Protein AF-A0A4U9U7L1-F1 (afdb_monomer)

Radius of gyration: 15.71 Å; Cα contacts (8 Å, |Δi|>4): 110; chains: 1; bounding box: 37×31×42 Å

Mean predicted aligned error: 7.65 Å

pLDDT: mean 78.71, std 16.8, range [36.97, 94.62]

Secondary structure (DSSP, 8-state):
----HHHHHHHHHHHHHHHHHHHHHHHHHS---TTTTS-HHHHHHHHHHHHHHHHHHHHHHHHHSHHHHHHHGGGG--SS--TTGGG---TTHHHHHHHHHHHHHHHT--HHHHHHHHHHHHHHTTSS---

Sequence (131 aa):
MIFNLNSGHIMLWLFRGLEIFCYGYVASHYSLGLVDSWPVALVWLFALLAWDFGFYWLHRLHHRFRLLWAVHVVHHQGEHFNLSLGVRNSWYSSLTSIPFFMLLALAGVRFRCLSPFRSCITAFNCLTIMR

Organism: Serratia fonticola (NCBI:txid47917)

InterPro domains:
  IPR006694 Fatty acid hydroxylase [PF04116] (44-115)
  IPR051689 Sterol desaturase/TMEM195-like [PTHR21624] (14-107)

Structure (mmCIF, N/CA/C/O backbone):
data_AF-A0A4U9U7L1-F1
#
_entry.id   AF-A0A4U9U7L1-F1
#
loop_
_atom_site.group_PDB
_atom_site.id
_atom_site.type_symbol
_atom_site.label_atom_id
_atom_site.label_alt_id
_atom_site.label_comp_id
_atom_site.label_asym_id
_atom_site.label_entity_id
_atom_site.label_seq_id
_atom_site.pdbx_PDB_ins_code
_atom_site.Cartn_x
_atom_site.Cartn_y
_atom_site.Cartn_z
_atom_site.occupancy
_atom_site.B_iso_or_equiv
_atom_site.auth_seq_id
_atom_site.auth_comp_id
_atom_site.auth_asym_id
_atom_site.auth_atom_id
_atom_site.pdbx_PDB_model_num
ATOM 1 N N . MET A 1 1 ? 13.493 6.819 -22.252 1.00 36.97 1 MET A N 1
ATOM 2 C CA . MET A 1 1 ? 13.660 8.043 -21.440 1.00 36.97 1 MET A CA 1
ATOM 3 C C . MET A 1 1 ? 14.748 7.734 -20.420 1.00 36.97 1 MET A C 1
ATOM 5 O O . MET A 1 1 ? 14.536 6.849 -19.602 1.00 36.97 1 MET A O 1
ATOM 9 N N . ILE A 1 2 ? 15.947 8.308 -20.559 1.00 42.19 2 ILE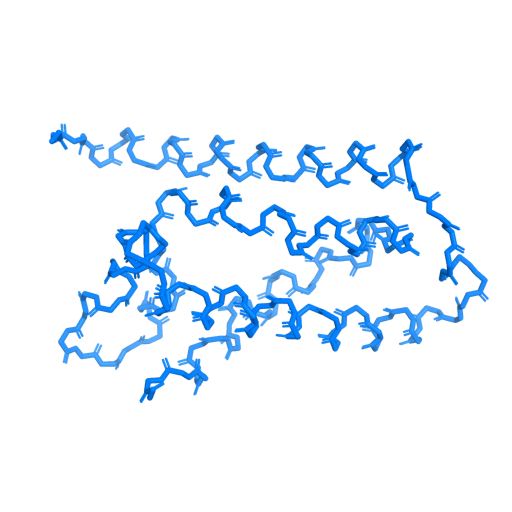 A N 1
ATOM 10 C CA . ILE A 1 2 ? 17.077 8.020 -19.658 1.00 42.19 2 ILE A CA 1
ATOM 11 C C . ILE A 1 2 ? 16.954 8.975 -18.472 1.00 42.19 2 ILE A C 1
ATOM 13 O O . ILE A 1 2 ? 17.253 10.158 -18.588 1.00 42.19 2 ILE A O 1
ATOM 17 N N . PHE A 1 3 ? 16.450 8.470 -17.351 1.00 51.19 3 PHE A N 1
ATOM 18 C CA . PHE A 1 3 ? 16.433 9.198 -16.088 1.00 51.19 3 PHE A CA 1
ATOM 19 C C . PHE A 1 3 ? 17.761 8.952 -15.360 1.00 51.19 3 PHE A C 1
ATOM 21 O O . PHE A 1 3 ? 18.187 7.809 -15.207 1.00 51.19 3 PHE A O 1
ATOM 28 N N . ASN A 1 4 ? 18.425 10.021 -14.916 1.00 58.94 4 ASN A N 1
ATO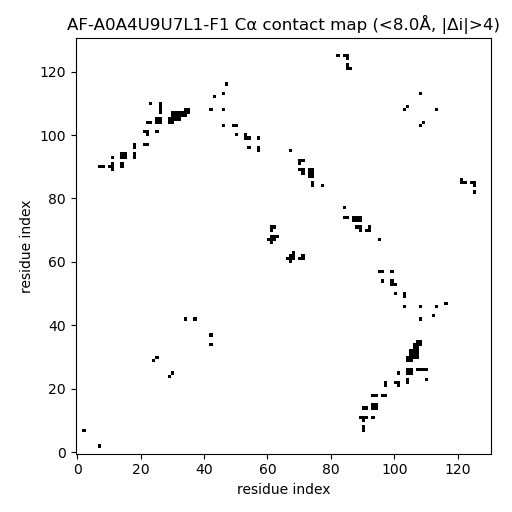M 29 C CA . ASN A 1 4 ? 19.605 9.950 -14.047 1.00 58.94 4 ASN A CA 1
ATOM 30 C C . ASN A 1 4 ? 19.234 9.224 -12.733 1.00 58.94 4 ASN A C 1
ATOM 32 O O . ASN A 1 4 ? 18.144 9.459 -12.204 1.00 58.94 4 ASN A O 1
ATOM 36 N N . LEU A 1 5 ? 20.129 8.393 -12.183 1.00 62.09 5 LEU A N 1
ATOM 37 C CA . LEU A 1 5 ? 19.996 7.734 -10.870 1.00 62.09 5 LEU A CA 1
ATOM 38 C C . LEU A 1 5 ? 19.405 8.659 -9.791 1.00 62.09 5 LEU A C 1
ATOM 40 O O . LEU A 1 5 ? 18.466 8.274 -9.096 1.00 62.09 5 LEU A O 1
ATOM 44 N N . ASN A 1 6 ? 19.868 9.910 -9.722 1.00 68.81 6 ASN A N 1
ATOM 45 C CA . ASN A 1 6 ? 19.375 10.891 -8.749 1.00 68.81 6 ASN A CA 1
ATOM 46 C C . ASN A 1 6 ? 17.893 11.244 -8.957 1.00 68.81 6 ASN A C 1
ATOM 48 O O . ASN A 1 6 ? 17.135 11.341 -7.994 1.00 68.81 6 ASN A O 1
ATOM 52 N N . SER A 1 7 ? 17.452 11.385 -10.210 1.00 71.38 7 SER A N 1
ATOM 53 C CA . SER A 1 7 ? 16.046 11.676 -10.528 1.00 71.38 7 SER A CA 1
ATOM 54 C C . SER A 1 7 ? 15.118 10.507 -10.193 1.00 71.38 7 SER A C 1
ATOM 56 O O . SER A 1 7 ? 13.995 10.721 -9.743 1.00 71.38 7 SER A O 1
ATOM 58 N N . GLY A 1 8 ? 15.613 9.275 -10.309 1.00 73.25 8 GLY A N 1
ATOM 59 C CA . GLY A 1 8 ? 14.866 8.075 -9.954 1.00 73.25 8 GLY A CA 1
ATOM 60 C C . GLY A 1 8 ? 14.531 7.964 -8.473 1.00 73.25 8 GLY A C 1
ATOM 61 O O . GLY A 1 8 ? 13.390 7.691 -8.100 1.00 73.25 8 GLY A O 1
ATOM 62 N N . HIS A 1 9 ? 15.514 8.243 -7.616 1.00 76.31 9 HIS A N 1
ATOM 63 C CA . HIS A 1 9 ? 15.307 8.256 -6.169 1.00 76.31 9 HIS A CA 1
ATOM 64 C C . HIS A 1 9 ? 14.303 9.330 -5.739 1.00 76.31 9 HIS A C 1
ATOM 66 O O . HIS A 1 9 ? 13.450 9.056 -4.895 1.00 76.31 9 HIS A O 1
ATOM 72 N N . ILE A 1 10 ? 14.352 10.519 -6.348 1.00 85.12 10 ILE A N 1
ATOM 73 C CA . ILE A 1 10 ? 13.387 11.594 -6.070 1.00 85.12 10 ILE A CA 1
ATOM 74 C C . ILE A 1 10 ? 11.966 11.144 -6.431 1.00 85.12 10 ILE A C 1
ATOM 76 O O . ILE A 1 10 ? 11.052 11.312 -5.626 1.00 85.12 10 ILE A O 1
ATOM 80 N N . MET A 1 11 ? 11.775 10.519 -7.598 1.00 85.19 11 MET A N 1
ATOM 81 C CA . MET A 1 11 ? 10.462 10.008 -8.010 1.00 85.19 11 MET A CA 1
ATOM 82 C C . MET A 1 11 ? 9.935 8.921 -7.068 1.00 85.19 11 MET A C 1
ATOM 84 O O . MET A 1 11 ? 8.752 8.922 -6.735 1.00 85.19 11 MET A O 1
ATOM 88 N N . LEU A 1 12 ? 10.802 8.026 -6.586 1.00 82.94 12 LEU A N 1
ATOM 89 C CA . LEU A 1 12 ? 10.420 6.982 -5.632 1.00 82.94 12 LEU A CA 1
ATOM 90 C C . LEU A 1 12 ? 9.869 7.594 -4.334 1.00 82.94 12 LEU A C 1
ATOM 92 O O . LEU A 1 12 ? 8.780 7.218 -3.893 1.00 82.94 12 LEU A O 1
ATOM 96 N N . TRP A 1 13 ? 10.580 8.564 -3.752 1.00 84.69 13 TRP A N 1
ATOM 97 C CA . TRP A 1 13 ? 10.125 9.261 -2.545 1.00 84.69 13 TRP A CA 1
ATOM 98 C C . TRP A 1 13 ? 8.864 10.086 -2.784 1.00 84.69 13 TRP A C 1
ATOM 100 O O . TRP A 1 13 ? 7.981 10.091 -1.928 1.00 84.69 13 TRP A O 1
ATOM 110 N N . LEU A 1 14 ? 8.735 10.717 -3.952 1.00 90.06 14 LEU A N 1
ATOM 111 C CA . LEU A 1 14 ? 7.546 11.477 -4.326 1.00 90.06 14 LEU A CA 1
ATOM 112 C C . LEU A 1 14 ? 6.308 10.577 -4.407 1.00 90.06 14 LEU A C 1
ATOM 114 O O . LEU A 1 14 ? 5.303 10.854 -3.754 1.00 90.06 14 LEU A O 1
ATOM 118 N N . PHE A 1 15 ? 6.378 9.465 -5.142 1.00 90.06 15 PHE A N 1
ATOM 119 C CA . PHE A 1 15 ? 5.249 8.540 -5.262 1.00 90.06 15 PHE A CA 1
ATOM 120 C C . PHE A 1 15 ? 4.948 7.811 -3.955 1.00 90.06 15 PHE A C 1
ATOM 122 O O . PHE A 1 15 ? 3.787 7.542 -3.655 1.00 90.06 15 PHE A O 1
ATOM 129 N N . ARG A 1 16 ? 5.967 7.531 -3.135 1.00 85.62 16 ARG A N 1
ATOM 130 C CA . ARG A 1 16 ? 5.760 7.001 -1.783 1.00 85.62 16 ARG A CA 1
ATOM 131 C C . ARG A 1 16 ? 5.074 8.021 -0.873 1.00 85.62 16 ARG A C 1
ATOM 133 O O . ARG A 1 16 ? 4.191 7.646 -0.107 1.00 85.62 16 ARG A O 1
ATOM 140 N N . GLY A 1 17 ? 5.460 9.291 -0.958 1.00 87.81 17 GLY A N 1
ATOM 141 C CA . GLY A 1 17 ? 4.806 10.383 -0.243 1.00 87.81 17 GLY A CA 1
ATOM 142 C C . GLY A 1 17 ? 3.341 10.518 -0.648 1.00 87.81 17 GLY A C 1
ATOM 143 O O . GLY A 1 17 ? 2.477 10.591 0.222 1.00 87.81 17 GLY A O 1
ATOM 144 N N . LEU A 1 18 ? 3.054 10.448 -1.951 1.00 92.50 18 LEU A N 1
ATOM 145 C CA . LEU A 1 18 ? 1.689 10.458 -2.475 1.00 92.50 18 LEU A CA 1
ATOM 146 C C . LEU A 1 18 ? 0.865 9.274 -1.955 1.00 92.50 18 LEU A C 1
ATOM 148 O O . LEU A 1 18 ? -0.247 9.470 -1.484 1.00 92.50 18 LEU A O 1
ATOM 152 N N . GLU A 1 19 ? 1.416 8.061 -1.985 1.00 89.62 19 GLU A N 1
ATOM 153 C CA . GLU A 1 19 ? 0.751 6.867 -1.456 1.00 89.62 19 GLU A CA 1
ATOM 154 C C . GLU A 1 19 ? 0.380 7.030 0.031 1.00 89.62 19 GLU A C 1
ATOM 156 O O . GLU A 1 19 ? -0.757 6.756 0.421 1.00 89.62 19 GLU A O 1
ATOM 161 N N . ILE A 1 20 ? 1.313 7.521 0.858 1.00 89.19 20 ILE A N 1
ATOM 162 C CA . ILE A 1 20 ? 1.077 7.776 2.289 1.00 89.19 20 ILE A CA 1
ATOM 163 C C . ILE A 1 20 ? 0.027 8.875 2.481 1.00 89.19 20 ILE A C 1
ATOM 165 O O . ILE A 1 20 ? -0.857 8.731 3.325 1.00 89.19 20 ILE A O 1
ATOM 169 N N . PHE A 1 21 ? 0.104 9.951 1.697 1.00 91.44 21 PHE A N 1
ATOM 170 C CA . PHE A 1 21 ? -0.863 11.042 1.741 1.00 91.44 21 PHE A CA 1
ATOM 171 C C . PHE A 1 21 ? -2.273 10.555 1.389 1.00 91.44 21 PHE A C 1
ATOM 173 O O . PHE A 1 21 ? -3.202 10.790 2.156 1.00 91.44 21 PHE A O 1
ATOM 180 N N . CYS A 1 22 ? -2.432 9.816 0.287 1.00 92.94 22 CYS A N 1
ATOM 181 C CA . CYS A 1 22 ? -3.709 9.230 -0.117 1.00 92.94 22 CYS A CA 1
ATOM 182 C C . CYS A 1 22 ? -4.266 8.292 0.959 1.00 92.94 22 CYS A C 1
ATOM 184 O O . CYS A 1 22 ? -5.450 8.375 1.282 1.00 92.94 22 CYS A O 1
ATOM 186 N N . TYR A 1 23 ? -3.421 7.439 1.549 1.00 91.44 23 TYR A N 1
ATOM 187 C CA . TYR A 1 23 ? -3.832 6.569 2.650 1.00 91.44 23 TYR A CA 1
ATOM 188 C C . TYR A 1 23 ? -4.331 7.384 3.849 1.00 91.44 23 TYR A C 1
ATOM 190 O O . TYR A 1 23 ? -5.415 7.122 4.365 1.00 91.44 23 TYR A O 1
ATOM 198 N N . GLY A 1 24 ? -3.555 8.381 4.286 1.00 90.25 24 GLY A N 1
ATOM 199 C CA . GLY A 1 24 ? -3.900 9.236 5.421 1.00 90.25 24 GLY A CA 1
ATOM 200 C C . GLY A 1 24 ? -5.197 10.009 5.195 1.00 90.25 24 GLY A C 1
ATOM 201 O O . GLY A 1 24 ? -6.054 10.017 6.072 1.00 90.25 24 GLY A O 1
ATOM 202 N N . TYR A 1 25 ? -5.365 10.579 4.000 1.00 93.38 25 TYR A N 1
ATOM 203 C CA . TYR A 1 25 ? -6.561 11.317 3.601 1.00 93.38 25 TYR A CA 1
ATOM 204 C C . TYR A 1 25 ? -7.817 10.434 3.603 1.00 93.38 25 TYR A C 1
ATOM 206 O O . TYR A 1 25 ? -8.863 10.825 4.119 1.00 93.38 25 TYR A O 1
ATOM 214 N N . VAL A 1 26 ? -7.721 9.209 3.079 1.00 93.69 26 VAL A N 1
ATOM 215 C CA . VAL A 1 26 ? -8.842 8.260 3.125 1.00 93.69 26 VAL A CA 1
ATOM 216 C C . VAL A 1 26 ? -9.146 7.813 4.545 1.00 93.69 26 VAL A C 1
ATOM 218 O O . VAL A 1 26 ? -10.308 7.808 4.938 1.00 93.69 26 VAL A O 1
ATOM 221 N N . ALA A 1 27 ? -8.121 7.499 5.334 1.00 90.94 27 ALA A N 1
ATOM 222 C CA . ALA A 1 27 ? -8.305 7.092 6.720 1.00 90.94 27 ALA A CA 1
ATOM 223 C C . ALA A 1 27 ? -8.932 8.207 7.582 1.00 90.94 27 ALA A C 1
ATOM 225 O O . ALA A 1 27 ? -9.647 7.900 8.531 1.00 90.94 27 ALA A O 1
ATOM 226 N N . SER A 1 28 ? -8.683 9.487 7.275 1.00 90.62 28 SER A N 1
ATOM 227 C CA . SER A 1 28 ? -9.237 10.613 8.037 1.00 90.62 28 SER A CA 1
ATOM 228 C C . SER A 1 28 ? -10.642 11.031 7.604 1.00 90.62 28 SER A C 1
ATOM 230 O O . SER A 1 28 ? -11.412 11.471 8.453 1.00 90.62 28 SER A O 1
ATOM 232 N N . HIS A 1 29 ? -10.980 10.921 6.315 1.00 93.25 29 HIS A N 1
ATOM 233 C CA . HIS A 1 29 ? -12.246 11.443 5.775 1.00 93.25 29 HIS A CA 1
ATOM 234 C C . HIS A 1 29 ? -13.266 10.373 5.378 1.00 93.25 29 HIS A C 1
ATOM 236 O O . HIS A 1 29 ? -14.460 10.657 5.377 1.00 93.25 29 HIS A O 1
ATOM 242 N N . TYR A 1 30 ? -12.817 9.164 5.039 1.00 94.19 30 TYR A N 1
ATOM 243 C CA . TYR A 1 30 ? -13.656 8.110 4.455 1.00 94.19 30 TYR A CA 1
ATOM 244 C C . TYR A 1 30 ? -13.557 6.775 5.207 1.00 94.19 30 TYR A C 1
ATOM 246 O O . TYR A 1 30 ? -13.987 5.744 4.692 1.00 94.19 30 TYR A O 1
ATOM 254 N N . SER A 1 31 ? -12.987 6.770 6.414 1.00 92.44 31 SER A N 1
ATOM 255 C CA . SER A 1 31 ? -12.981 5.579 7.264 1.00 92.44 31 SER A CA 1
ATOM 256 C C . SER A 1 31 ? -14.411 5.169 7.617 1.00 92.44 31 SER A C 1
ATOM 258 O O . SER A 1 31 ? -15.195 5.970 8.124 1.00 92.44 31 SER A O 1
ATOM 260 N N . LEU A 1 32 ? -14.725 3.897 7.388 1.00 93.12 32 LEU A N 1
ATOM 261 C CA . LEU A 1 32 ? -15.993 3.269 7.755 1.00 93.12 32 LEU A CA 1
ATOM 262 C C . LEU A 1 32 ? -16.017 2.810 9.223 1.00 93.12 32 LEU A C 1
ATOM 264 O O . LEU A 1 32 ? -17.056 2.366 9.701 1.00 93.12 32 LEU A O 1
ATOM 268 N N . GLY A 1 33 ? -14.878 2.868 9.924 1.00 92.00 33 GLY A N 1
ATOM 269 C CA . GLY A 1 33 ? -14.774 2.516 11.344 1.00 92.00 33 GLY A CA 1
ATOM 270 C C . GLY A 1 33 ? -15.075 1.049 11.674 1.00 92.00 33 GLY A C 1
ATOM 271 O O . GLY A 1 33 ? -15.412 0.732 12.812 1.00 92.00 33 GLY A O 1
ATOM 272 N N . LEU A 1 34 ? -14.945 0.133 10.704 1.00 93.06 34 LEU A N 1
ATOM 273 C CA . LEU A 1 34 ? -15.326 -1.283 10.858 1.00 93.06 34 LEU A CA 1
ATOM 274 C C . LEU A 1 34 ? -14.559 -1.994 11.981 1.00 93.06 34 LEU A C 1
ATOM 276 O O . LEU A 1 34 ? -15.071 -2.935 12.584 1.00 93.06 34 LEU A O 1
ATOM 280 N N . VAL A 1 35 ? -13.330 -1.546 12.240 1.00 92.44 35 VAL A N 1
ATOM 281 C CA . VAL A 1 35 ? -12.411 -2.149 13.215 1.00 92.44 35 VAL A CA 1
ATOM 282 C C . VAL A 1 35 ? -12.155 -1.263 14.440 1.00 92.44 35 VAL A C 1
ATOM 284 O O . VAL A 1 35 ? -11.306 -1.600 15.259 1.00 92.44 35 VAL A O 1
ATOM 287 N N . ASP A 1 36 ? -12.863 -0.137 14.597 1.00 90.00 36 ASP A N 1
ATOM 288 C CA . ASP A 1 36 ? -12.593 0.824 15.683 1.00 90.00 36 ASP A CA 1
ATOM 289 C C . ASP A 1 36 ? -12.886 0.252 17.082 1.00 90.00 36 ASP A C 1
ATOM 291 O O . ASP A 1 36 ? -12.233 0.628 18.054 1.00 90.00 36 ASP A O 1
ATOM 295 N N . SER A 1 37 ? -13.846 -0.671 17.194 1.00 92.88 37 SER A N 1
ATOM 296 C CA . SER A 1 37 ? -14.214 -1.332 18.454 1.00 92.88 37 SER A CA 1
ATOM 297 C C . SER A 1 37 ? -13.414 -2.606 18.737 1.00 92.88 37 SER A C 1
ATOM 299 O O . SER A 1 37 ? -13.606 -3.240 19.777 1.00 92.88 37 SER A O 1
ATOM 301 N N . TRP A 1 38 ? -12.542 -3.023 17.816 1.00 92.88 38 TRP A N 1
ATOM 302 C CA . TRP A 1 38 ? -11.838 -4.292 17.938 1.00 92.88 38 TRP A CA 1
ATOM 303 C C . TRP A 1 38 ? -10.651 -4.184 18.903 1.00 92.88 38 TRP A C 1
ATOM 305 O O . TRP A 1 38 ? -9.967 -3.158 18.953 1.00 92.88 38 TRP A O 1
ATOM 315 N N . PRO A 1 39 ? -10.327 -5.269 19.630 1.00 92.19 39 PRO A N 1
ATOM 316 C CA . PRO A 1 39 ? -9.057 -5.388 20.328 1.00 92.19 39 PRO A CA 1
ATOM 317 C C . PRO A 1 39 ? -7.886 -5.149 19.376 1.00 92.19 39 PRO A C 1
ATOM 319 O O . PRO A 1 39 ? -7.866 -5.680 18.264 1.00 92.19 39 PRO A O 1
ATOM 322 N N . VAL A 1 40 ? -6.864 -4.429 19.845 1.00 86.62 40 VAL A N 1
ATOM 323 C CA . VAL A 1 40 ? -5.671 -4.102 19.048 1.00 86.62 40 VAL A CA 1
ATOM 324 C C . VAL A 1 40 ? -5.087 -5.358 18.393 1.00 86.62 40 VAL A C 1
ATOM 326 O O . VAL A 1 40 ? -4.881 -5.367 17.188 1.00 86.62 40 VAL A O 1
ATOM 329 N N . ALA A 1 41 ? -4.921 -6.460 19.130 1.00 87.88 41 ALA A N 1
ATOM 330 C CA . ALA A 1 41 ? -4.389 -7.709 18.575 1.00 87.88 41 ALA A CA 1
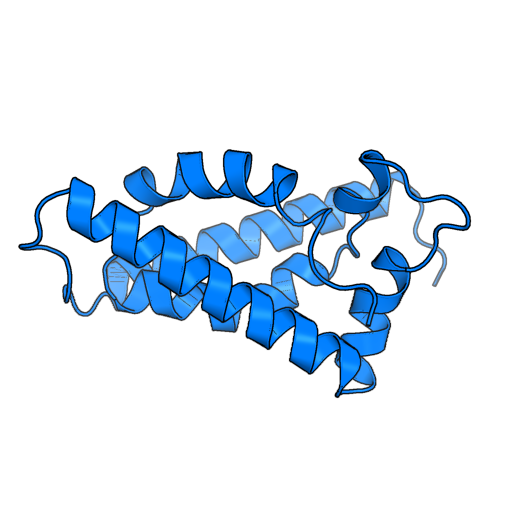ATOM 331 C C . ALA A 1 41 ? -5.182 -8.242 17.360 1.00 87.88 41 ALA A C 1
ATOM 333 O O . ALA A 1 41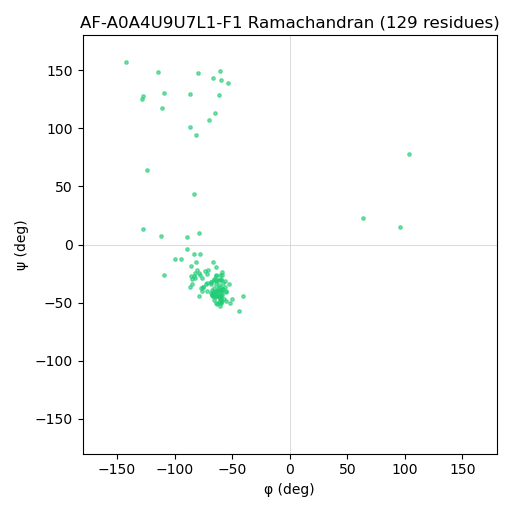 ? -4.583 -8.747 16.412 1.00 87.88 41 ALA A O 1
ATOM 334 N N . LEU A 1 42 ? -6.511 -8.090 17.350 1.00 90.06 42 LEU A N 1
ATOM 335 C CA . LEU A 1 42 ? -7.352 -8.513 16.226 1.00 90.06 42 LEU A CA 1
ATOM 336 C C . LEU A 1 42 ? -7.252 -7.554 15.039 1.00 90.06 42 LEU A C 1
ATOM 338 O O . LEU A 1 42 ? -7.205 -8.015 13.902 1.00 90.06 42 LEU A O 1
ATOM 342 N N . VAL A 1 43 ? -7.139 -6.244 15.285 1.00 90.25 43 VAL A N 1
ATOM 343 C CA . VAL A 1 43 ? -6.842 -5.261 14.226 1.00 90.25 43 VAL A CA 1
ATOM 344 C C . VAL A 1 43 ? -5.508 -5.587 13.557 1.00 90.25 43 VAL A C 1
ATOM 346 O O . VAL A 1 43 ? -5.393 -5.514 12.337 1.00 90.25 43 VAL A O 1
ATOM 349 N N . TRP A 1 44 ? -4.511 -5.993 14.345 1.00 85.75 44 TRP A N 1
ATOM 350 C CA . TRP A 1 44 ? -3.205 -6.406 13.844 1.00 85.75 44 TRP A CA 1
ATOM 351 C C . TRP A 1 44 ? -3.279 -7.679 13.000 1.00 85.75 44 TRP A C 1
ATOM 353 O O . TRP A 1 44 ? -2.751 -7.706 11.890 1.00 85.75 44 TRP A O 1
ATOM 363 N N . LEU A 1 45 ? -3.964 -8.715 13.485 1.00 87.62 45 LEU A N 1
ATOM 364 C CA . LEU A 1 45 ? -4.148 -9.951 12.726 1.00 87.62 45 LEU A CA 1
ATOM 365 C C . LEU A 1 45 ? -4.894 -9.697 11.408 1.00 87.62 45 LEU A C 1
ATOM 367 O O . LEU A 1 45 ? -4.470 -10.168 10.354 1.00 87.62 45 LEU A O 1
ATOM 371 N N . PHE A 1 46 ? -5.966 -8.905 11.453 1.00 90.62 46 PHE A N 1
ATOM 372 C CA . PHE A 1 46 ? -6.707 -8.500 10.264 1.00 90.62 46 PHE A CA 1
ATOM 373 C C . PHE A 1 46 ? -5.828 -7.728 9.280 1.00 90.62 46 PHE A C 1
ATOM 375 O O . PHE A 1 46 ? -5.797 -8.069 8.101 1.00 90.62 46 PHE A O 1
ATOM 382 N N . ALA A 1 47 ? -5.085 -6.725 9.757 1.00 88.06 47 ALA A N 1
ATOM 383 C CA . ALA A 1 47 ? -4.197 -5.932 8.918 1.00 88.06 47 ALA A CA 1
ATOM 384 C C . ALA A 1 47 ? -3.127 -6.800 8.243 1.00 88.06 47 ALA A C 1
ATOM 386 O O . ALA A 1 47 ? -2.852 -6.590 7.067 1.00 88.06 47 ALA A O 1
ATOM 387 N N . LEU A 1 48 ? -2.578 -7.801 8.943 1.00 84.50 48 LEU A N 1
ATOM 388 C CA . LEU A 1 48 ? -1.617 -8.751 8.378 1.00 84.50 48 LEU A CA 1
ATOM 389 C C . LEU A 1 48 ? -2.222 -9.534 7.208 1.00 84.50 48 LEU A C 1
ATOM 391 O O . LEU A 1 48 ? -1.658 -9.550 6.117 1.00 84.50 48 LEU A O 1
ATOM 395 N N . LEU A 1 49 ? -3.385 -10.152 7.428 1.00 88.56 49 LEU A N 1
ATOM 396 C CA . LEU A 1 49 ? -4.052 -10.988 6.428 1.00 88.56 49 LEU A CA 1
ATOM 397 C C . LEU A 1 49 ? -4.542 -10.169 5.230 1.00 88.56 49 LEU A C 1
ATOM 399 O O . LEU A 1 49 ? -4.355 -10.564 4.082 1.00 88.56 49 LEU A O 1
ATOM 403 N N . ALA A 1 50 ? -5.148 -9.010 5.485 1.00 90.25 50 ALA A N 1
ATOM 404 C CA . ALA A 1 50 ? -5.635 -8.124 4.436 1.00 90.25 50 ALA A CA 1
ATOM 405 C C . ALA A 1 50 ? -4.482 -7.501 3.634 1.00 90.25 50 ALA A C 1
ATOM 407 O O . ALA A 1 50 ? -4.610 -7.323 2.421 1.00 90.25 50 ALA A O 1
ATOM 408 N N . TRP A 1 51 ? -3.344 -7.213 4.275 1.00 87.81 51 TRP A N 1
ATOM 409 C CA . TRP A 1 51 ? -2.141 -6.769 3.577 1.00 87.81 51 TRP A CA 1
ATOM 410 C C . TRP A 1 51 ? -1.595 -7.854 2.650 1.00 87.81 51 TRP A C 1
ATOM 412 O O . TRP A 1 51 ? -1.347 -7.572 1.479 1.00 87.81 51 TRP A O 1
ATOM 422 N N . ASP A 1 52 ? -1.428 -9.080 3.154 1.00 85.38 52 ASP A N 1
ATOM 423 C CA . ASP A 1 52 ? -0.939 -10.213 2.361 1.00 85.38 52 ASP A CA 1
ATOM 424 C C . ASP A 1 52 ? -1.864 -10.497 1.170 1.00 85.38 52 ASP A C 1
ATOM 426 O O . ASP A 1 52 ? -1.421 -10.572 0.025 1.00 85.38 52 ASP A O 1
ATOM 430 N N . PHE A 1 53 ? -3.177 -10.507 1.409 1.00 88.00 53 PHE A N 1
ATOM 431 C CA . PHE A 1 53 ? -4.183 -10.652 0.362 1.00 88.00 53 PHE A CA 1
ATOM 432 C C . PHE A 1 53 ? -4.105 -9.537 -0.693 1.00 88.00 53 PHE A C 1
ATOM 434 O O . PHE A 1 53 ? -4.111 -9.811 -1.896 1.00 88.00 53 PHE A O 1
ATOM 441 N N . GLY A 1 54 ? -4.018 -8.274 -0.264 1.00 89.94 54 GLY A N 1
ATOM 442 C CA . GLY A 1 54 ? -3.891 -7.130 -1.166 1.00 89.94 54 GLY A CA 1
ATOM 443 C C . GLY A 1 54 ? -2.616 -7.201 -2.006 1.00 89.94 54 GLY A C 1
ATOM 444 O O . GLY A 1 54 ? -2.659 -6.983 -3.218 1.00 89.94 54 GLY A O 1
ATOM 445 N N . PHE A 1 55 ? -1.496 -7.577 -1.386 1.00 86.81 55 PHE A N 1
ATOM 446 C CA . PHE A 1 55 ? -0.219 -7.765 -2.066 1.00 86.81 55 PHE A CA 1
ATOM 447 C C . PHE A 1 55 ? -0.263 -8.926 -3.068 1.00 86.81 55 PHE A C 1
ATOM 449 O O . PHE A 1 55 ? 0.194 -8.770 -4.200 1.00 86.81 55 PHE A O 1
ATOM 456 N N . TYR A 1 56 ? -0.863 -10.059 -2.696 1.00 88.06 56 TYR A N 1
ATOM 457 C CA . TYR A 1 56 ? -1.057 -11.204 -3.585 1.00 88.06 56 TYR A CA 1
ATOM 458 C C . TYR A 1 56 ? -1.809 -10.807 -4.860 1.00 88.06 56 TYR A C 1
ATOM 460 O O . TYR A 1 56 ? -1.363 -11.114 -5.969 1.00 88.06 56 TYR A O 1
ATOM 468 N N . TRP A 1 57 ? -2.930 -10.091 -4.727 1.00 90.94 57 TRP A N 1
ATOM 469 C CA . TRP A 1 57 ? -3.702 -9.649 -5.888 1.00 90.94 57 TRP A CA 1
ATOM 470 C C . TRP A 1 57 ? -2.960 -8.613 -6.715 1.00 90.94 57 TRP A C 1
ATOM 472 O O . TRP A 1 57 ? -2.926 -8.750 -7.937 1.00 90.94 57 TRP A O 1
ATOM 482 N N . LEU A 1 58 ? -2.327 -7.624 -6.079 1.00 90.69 58 LEU A N 1
ATOM 483 C CA . LEU A 1 58 ? -1.474 -6.656 -6.767 1.00 90.69 58 LEU A CA 1
ATOM 484 C C . LEU A 1 58 ? -0.433 -7.377 -7.629 1.00 90.69 58 LEU A C 1
ATOM 486 O O . LEU A 1 58 ? -0.322 -7.109 -8.826 1.00 90.69 58 LEU A O 1
ATOM 490 N N . HIS A 1 59 ? 0.271 -8.342 -7.040 1.00 88.88 59 HIS A N 1
ATOM 491 C CA . HIS A 1 59 ? 1.305 -9.084 -7.738 1.00 88.88 59 HIS A CA 1
ATOM 492 C C . HIS A 1 59 ? 0.739 -9.956 -8.867 1.00 88.88 59 HIS A C 1
ATOM 494 O O . HIS A 1 59 ? 1.238 -9.945 -9.991 1.00 88.88 59 HIS A O 1
ATOM 500 N N . ARG A 1 60 ? -0.366 -10.664 -8.624 1.00 89.69 60 ARG A N 1
ATOM 501 C CA . ARG A 1 60 ? -1.040 -11.452 -9.662 1.00 89.69 60 ARG A CA 1
ATOM 502 C C . ARG A 1 60 ? -1.484 -10.586 -10.843 1.00 89.69 60 ARG A C 1
ATOM 504 O O . ARG 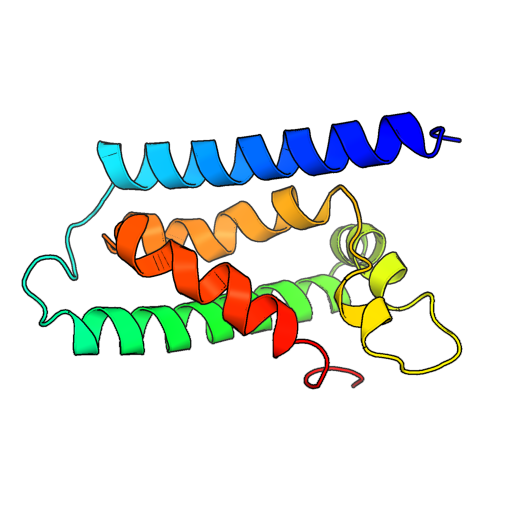A 1 60 ? -1.403 -11.013 -11.994 1.00 89.69 60 ARG A O 1
ATOM 511 N N . LEU A 1 61 ? -1.962 -9.373 -10.578 1.00 92.94 61 LEU A N 1
ATOM 512 C CA . LEU A 1 61 ? -2.380 -8.426 -11.611 1.00 92.94 61 LEU A CA 1
ATOM 513 C C . LEU A 1 61 ? -1.177 -7.844 -12.363 1.00 92.94 61 LEU A C 1
ATOM 515 O O . LEU A 1 61 ? -1.270 -7.648 -13.576 1.00 92.94 61 LEU A O 1
ATOM 519 N 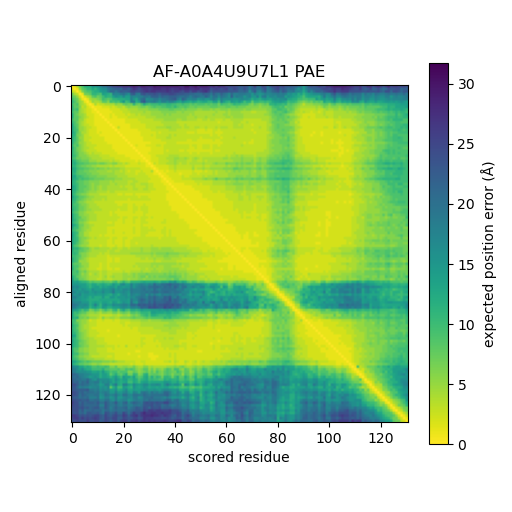N . HIS A 1 62 ? -0.040 -7.655 -11.686 1.00 91.75 62 HIS A N 1
ATOM 520 C CA . HIS A 1 62 ? 1.245 -7.324 -12.309 1.00 91.75 62 HIS A CA 1
ATOM 521 C C . HIS A 1 62 ? 1.697 -8.367 -13.338 1.00 91.75 62 HIS A C 1
ATOM 523 O O . HIS A 1 62 ? 2.166 -7.981 -14.404 1.00 91.75 62 HIS A O 1
ATOM 529 N N . HIS A 1 63 ? 1.471 -9.659 -13.092 1.00 91.50 63 HIS A N 1
ATOM 530 C CA . HIS A 1 63 ? 1.749 -10.720 -14.078 1.00 91.50 63 HIS A CA 1
ATOM 531 C C . HIS A 1 63 ? 0.685 -10.854 -15.172 1.00 91.50 63 HIS A C 1
ATOM 533 O O . HIS A 1 63 ? 0.969 -11.334 -16.266 1.00 91.50 63 HIS A O 1
ATOM 539 N N . ARG A 1 64 ? -0.556 -10.432 -14.906 1.00 94.19 64 ARG A N 1
ATOM 540 C CA . ARG A 1 64 ? -1.678 -10.614 -15.841 1.00 94.19 64 ARG A CA 1
ATOM 541 C C . ARG A 1 64 ? -1.816 -9.495 -16.874 1.00 94.19 64 ARG A C 1
ATOM 543 O O . ARG A 1 64 ? -2.230 -9.758 -18.002 1.00 94.19 64 ARG A O 1
ATOM 550 N N . PHE A 1 65 ? -1.542 -8.246 -16.502 1.00 94.62 65 PHE A N 1
ATOM 551 C CA . PHE A 1 65 ? -1.807 -7.080 -17.351 1.00 94.62 65 PHE A CA 1
ATOM 552 C C . PHE A 1 65 ? -0.518 -6.464 -17.888 1.00 94.62 65 PHE A C 1
ATOM 554 O O . PHE A 1 65 ? 0.367 -6.112 -17.121 1.00 94.62 65 PHE A O 1
ATOM 561 N N . ARG A 1 66 ? -0.448 -6.224 -19.206 1.00 92.25 66 ARG A N 1
ATOM 562 C CA . ARG A 1 66 ? 0.761 -5.716 -19.893 1.00 92.25 66 ARG A CA 1
ATOM 563 C C . ARG A 1 66 ? 1.309 -4.406 -19.312 1.00 92.25 66 ARG A C 1
ATOM 565 O O . ARG A 1 66 ? 2.520 -4.248 -19.210 1.00 92.25 66 ARG A O 1
ATOM 572 N N . LEU A 1 67 ? 0.428 -3.475 -18.933 1.00 91.06 67 LEU A N 1
ATOM 573 C CA . LEU A 1 67 ? 0.831 -2.200 -18.323 1.00 91.06 67 LEU A CA 1
ATOM 574 C C . LEU A 1 67 ? 1.425 -2.397 -16.926 1.00 91.06 67 LEU A C 1
ATOM 576 O O . LEU A 1 67 ? 2.434 -1.787 -16.589 1.00 91.06 67 LEU A O 1
ATOM 580 N N . LEU A 1 68 ? 0.816 -3.271 -16.127 1.00 89.50 68 LEU A N 1
ATOM 581 C CA . LEU A 1 68 ? 1.292 -3.564 -14.781 1.00 89.50 68 LEU A CA 1
ATOM 582 C C . LEU A 1 68 ? 2.576 -4.406 -14.812 1.00 89.50 68 LEU A C 1
ATOM 584 O O . LEU A 1 68 ? 3.480 -4.166 -14.018 1.00 89.50 68 LEU A O 1
ATOM 588 N N . TRP A 1 69 ? 2.713 -5.293 -15.799 1.00 91.25 69 TRP A N 1
ATOM 589 C CA . TRP A 1 69 ? 3.951 -6.016 -16.072 1.00 91.25 69 TRP A CA 1
ATOM 590 C C . TRP A 1 69 ? 5.112 -5.064 -16.358 1.00 91.25 69 TRP A C 1
ATOM 592 O O . TRP A 1 69 ? 6.198 -5.254 -15.828 1.00 91.25 69 TRP A O 1
ATOM 602 N N . ALA A 1 70 ? 4.896 -3.994 -17.130 1.00 90.19 70 ALA A N 1
ATOM 603 C CA . ALA A 1 70 ? 5.946 -3.010 -17.406 1.00 90.19 70 ALA A CA 1
ATOM 604 C C . ALA A 1 70 ? 6.462 -2.307 -16.134 1.00 90.19 70 ALA A C 1
ATOM 606 O O . ALA A 1 70 ? 7.636 -1.950 -16.060 1.00 90.19 70 ALA A O 1
ATOM 607 N N . VAL A 1 71 ? 5.607 -2.131 -15.120 1.00 88.38 71 VAL A N 1
ATOM 608 C CA . VAL A 1 71 ? 6.011 -1.623 -13.797 1.00 88.38 71 VAL A CA 1
ATOM 609 C C . VAL A 1 71 ? 6.742 -2.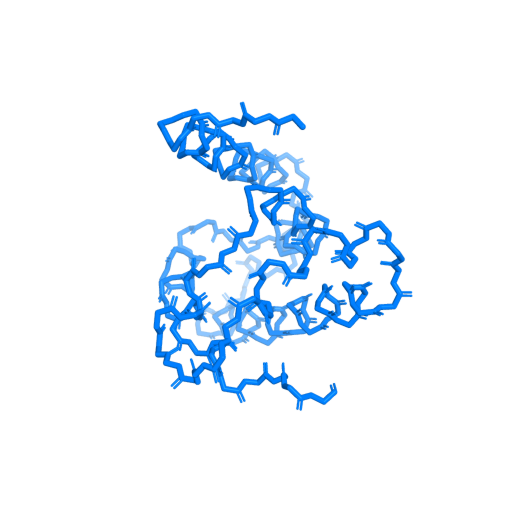703 -12.997 1.00 88.38 71 VAL A C 1
ATOM 611 O O . VAL A 1 71 ? 7.701 -2.409 -12.288 1.00 88.38 71 VAL A O 1
ATOM 614 N N . HIS A 1 72 ? 6.308 -3.951 -13.127 1.00 89.06 72 HIS A N 1
ATOM 615 C CA . HIS A 1 72 ? 6.764 -5.069 -12.316 1.00 89.06 72 HIS A CA 1
ATOM 616 C C . HIS A 1 72 ? 8.049 -5.742 -12.813 1.00 89.06 72 HIS A C 1
ATOM 618 O O . HIS A 1 72 ? 8.830 -6.229 -12.006 1.00 89.06 72 HIS A O 1
ATOM 624 N N . VAL A 1 73 ? 8.316 -5.738 -14.120 1.00 86.75 73 VAL A N 1
ATOM 625 C CA . VAL A 1 73 ? 9.422 -6.485 -14.745 1.00 86.75 73 VAL A CA 1
ATOM 626 C C . VAL A 1 73 ? 10.787 -6.144 -14.148 1.00 86.75 73 VAL A C 1
ATOM 628 O O . VAL A 1 73 ? 11.634 -7.022 -14.054 1.00 86.75 73 VAL A O 1
ATOM 631 N N . VAL A 1 74 ? 10.983 -4.906 -13.675 1.00 83.38 74 VAL A N 1
ATOM 632 C CA . VAL A 1 74 ? 12.214 -4.455 -12.996 1.00 83.38 74 VAL A CA 1
ATOM 633 C C . VAL A 1 74 ? 12.529 -5.303 -11.761 1.00 83.38 74 VAL A C 1
ATOM 635 O O . VAL A 1 74 ? 13.694 -5.558 -11.468 1.00 83.38 74 VAL A O 1
ATOM 638 N N . HIS A 1 75 ? 11.499 -5.783 -11.064 1.00 78.38 75 HIS A N 1
ATOM 639 C CA . HIS A 1 75 ? 11.648 -6.687 -9.929 1.00 78.38 75 HIS A CA 1
ATOM 640 C C . HIS A 1 75 ? 12.254 -8.041 -10.338 1.00 78.38 75 HIS A C 1
ATOM 642 O O . HIS A 1 75 ? 13.032 -8.622 -9.589 1.00 78.38 75 HIS A O 1
ATOM 648 N N . HIS A 1 76 ? 11.980 -8.497 -11.564 1.00 77.81 76 HIS A N 1
ATOM 649 C CA . HIS A 1 76 ? 12.516 -9.735 -12.144 1.00 77.81 76 HIS A CA 1
ATOM 650 C C . HIS A 1 76 ? 13.852 -9.544 -12.885 1.00 77.81 76 HIS A C 1
ATOM 652 O O . HIS A 1 76 ? 14.355 -10.484 -13.493 1.00 77.81 76 HIS A O 1
ATOM 658 N N . GLN A 1 77 ? 14.471 -8.356 -12.845 1.00 73.00 77 GLN A N 1
ATOM 659 C CA . GLN A 1 77 ? 15.738 -8.069 -13.547 1.00 73.00 77 GLN A CA 1
ATOM 660 C C . GLN A 1 77 ? 16.998 -8.523 -12.776 1.00 73.00 77 GLN A C 1
ATOM 662 O O . GLN A 1 77 ? 17.992 -7.799 -12.708 1.00 73.00 77 GLN A O 1
ATOM 667 N N . GLY A 1 78 ? 16.985 -9.719 -12.183 1.00 66.12 78 GLY A N 1
ATOM 668 C CA . GLY A 1 78 ? 18.124 -10.281 -11.449 1.00 66.12 78 GLY A CA 1
ATOM 669 C C . GLY A 1 78 ? 18.484 -11.692 -11.906 1.00 66.12 78 GLY A C 1
ATOM 670 O O . GLY A 1 78 ? 17.644 -12.580 -11.853 1.00 66.12 78 GLY A O 1
ATOM 671 N N . GLU A 1 79 ? 19.742 -11.917 -12.297 1.00 63.66 79 GLU A N 1
ATOM 672 C CA . GLU A 1 79 ? 20.246 -13.258 -12.655 1.00 63.66 79 GLU A CA 1
ATOM 673 C C . GLU A 1 79 ? 20.447 -14.171 -11.432 1.00 63.66 79 GLU A C 1
ATOM 675 O O . GLU A 1 79 ? 20.448 -15.396 -11.550 1.00 63.66 79 GLU A O 1
ATOM 680 N N . HIS A 1 80 ? 20.613 -13.586 -10.242 1.00 68.50 80 HIS A N 1
ATOM 681 C CA . HIS A 1 80 ? 20.881 -14.314 -9.003 1.00 68.50 80 HIS A CA 1
ATOM 682 C C . HIS A 1 80 ? 19.908 -13.918 -7.908 1.00 68.50 80 HIS A C 1
ATOM 684 O O . HIS A 1 80 ? 19.796 -12.740 -7.569 1.00 68.50 80 HIS A O 1
ATOM 690 N N . PHE A 1 81 ? 19.273 -14.917 -7.301 1.00 61.94 81 PHE A N 1
ATOM 691 C CA . PHE A 1 81 ? 18.403 -14.718 -6.155 1.00 61.94 81 PHE A CA 1
ATOM 692 C C . PHE A 1 81 ? 19.219 -14.204 -4.963 1.00 61.94 81 PHE A C 1
ATOM 694 O O . PHE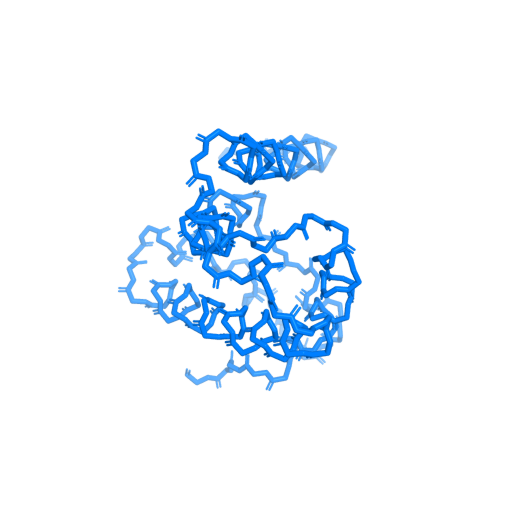 A 1 81 ? 20.085 -14.898 -4.434 1.00 61.94 81 PHE A O 1
ATOM 701 N N . ASN A 1 82 ? 18.968 -12.968 -4.548 1.00 66.31 82 ASN A N 1
ATOM 702 C CA . ASN A 1 82 ? 19.572 -12.377 -3.364 1.00 66.31 82 ASN A CA 1
ATOM 703 C C . ASN A 1 82 ? 18.535 -11.509 -2.639 1.00 66.31 82 ASN A C 1
ATOM 705 O O . ASN A 1 82 ? 17.565 -11.043 -3.235 1.00 66.31 82 ASN A O 1
ATOM 709 N N . LEU A 1 83 ? 18.743 -11.276 -1.342 1.00 57.47 83 LEU A N 1
ATOM 710 C CA . LEU A 1 83 ? 17.806 -10.512 -0.509 1.00 57.47 83 LEU A CA 1
ATOM 711 C C . LEU A 1 83 ? 17.661 -9.043 -0.948 1.00 57.47 83 LEU A C 1
ATOM 713 O O . LEU A 1 83 ? 16.666 -8.405 -0.610 1.00 57.47 83 LEU A O 1
ATOM 717 N N . SER A 1 84 ? 18.614 -8.498 -1.713 1.00 55.88 84 SER A N 1
ATOM 718 C CA . SER A 1 84 ? 18.537 -7.125 -2.221 1.00 55.88 84 SER A CA 1
ATOM 719 C C . SER A 1 84 ? 17.667 -6.988 -3.479 1.00 55.88 84 SER A C 1
ATOM 721 O O . SER A 1 84 ? 17.212 -5.878 -3.765 1.00 55.88 84 SER A O 1
ATOM 723 N N . LEU A 1 85 ? 17.324 -8.087 -4.170 1.00 51.16 85 LEU A N 1
ATOM 724 C CA . LEU A 1 85 ? 16.294 -8.096 -5.220 1.00 51.16 85 LEU A CA 1
ATOM 725 C C . LEU A 1 85 ? 14.902 -7.755 -4.670 1.00 51.16 85 LEU A C 1
ATOM 727 O O . LEU A 1 85 ? 14.152 -7.040 -5.332 1.00 51.16 85 LEU A O 1
ATOM 731 N N . GLY A 1 86 ? 14.589 -8.154 -3.431 1.00 51.47 86 GLY A N 1
ATOM 732 C CA . GLY A 1 86 ? 13.335 -7.782 -2.755 1.00 51.47 86 GLY A CA 1
ATOM 733 C C . GLY A 1 86 ? 13.132 -6.274 -2.603 1.00 51.47 86 GLY A C 1
ATOM 734 O O . GLY A 1 86 ? 12.006 -5.788 -2.522 1.00 51.47 86 GLY A O 1
ATOM 735 N N . VAL A 1 87 ? 14.229 -5.513 -2.614 1.00 56.38 87 VAL A N 1
ATOM 736 C CA . VAL A 1 87 ? 14.230 -4.055 -2.442 1.00 56.38 87 VAL A CA 1
ATOM 737 C C . VAL A 1 87 ? 14.212 -3.325 -3.794 1.00 56.38 87 VAL A C 1
ATOM 739 O O . VAL A 1 87 ? 13.914 -2.130 -3.852 1.00 56.38 87 VAL A O 1
ATOM 742 N N . ARG A 1 88 ? 14.460 -4.029 -4.908 1.00 65.69 88 ARG A N 1
ATOM 743 C CA . ARG A 1 88 ? 14.414 -3.459 -6.260 1.00 65.69 88 ARG A CA 1
ATOM 744 C C . ARG A 1 88 ? 12.979 -3.405 -6.767 1.00 65.69 88 ARG A C 1
ATOM 746 O O . ARG A 1 88 ? 12.456 -4.354 -7.341 1.00 65.69 88 ARG A O 1
ATOM 753 N N . ASN A 1 89 ? 12.354 -2.254 -6.556 1.00 72.69 89 ASN A N 1
ATOM 754 C CA . ASN A 1 89 ? 11.041 -1.926 -7.089 1.00 72.69 89 ASN A CA 1
ATOM 755 C C . ASN A 1 89 ? 11.136 -0.779 -8.097 1.00 72.69 89 ASN A C 1
ATOM 757 O O . ASN A 1 89 ? 11.968 0.120 -7.962 1.00 72.69 89 ASN A O 1
ATOM 761 N N . SER A 1 90 ? 10.247 -0.794 -9.089 1.00 81.94 90 SER A N 1
ATOM 762 C CA . SER A 1 90 ? 10.044 0.356 -9.966 1.00 81.94 90 SER A CA 1
ATOM 763 C C . SER A 1 90 ? 9.580 1.566 -9.155 1.00 81.94 90 SER A C 1
ATOM 765 O O . SER A 1 90 ? 8.867 1.434 -8.159 1.00 81.94 90 SER A O 1
ATOM 767 N N . TRP A 1 91 ? 9.934 2.770 -9.604 1.00 82.00 91 TRP A N 1
ATOM 768 C CA . TRP A 1 91 ? 9.478 4.011 -8.968 1.00 82.00 91 TRP A CA 1
ATOM 769 C C . TRP A 1 91 ? 7.944 4.101 -8.976 1.00 82.00 91 TRP A C 1
ATOM 771 O O . TRP A 1 91 ? 7.348 4.596 -8.023 1.00 82.00 91 TRP A O 1
ATOM 781 N N . TYR A 1 92 ? 7.300 3.521 -9.993 1.00 86.88 92 TYR A N 1
ATOM 782 C CA . TYR A 1 92 ? 5.844 3.467 -10.126 1.00 86.88 92 TYR A CA 1
ATOM 783 C C . TYR A 1 92 ? 5.161 2.412 -9.243 1.00 86.88 92 TYR A C 1
ATOM 785 O O . TYR A 1 92 ? 3.931 2.425 -9.153 1.00 86.88 92 TYR A O 1
ATOM 793 N N . SER A 1 93 ? 5.902 1.523 -8.565 1.00 85.69 93 SER A N 1
ATOM 794 C CA . SER A 1 93 ? 5.301 0.472 -7.729 1.00 85.69 93 SER A CA 1
ATOM 795 C C . SER A 1 93 ? 4.351 1.057 -6.676 1.00 85.69 93 SER A C 1
ATOM 797 O O . SER A 1 93 ? 3.245 0.540 -6.515 1.00 85.69 93 SER A O 1
ATOM 799 N N . SER A 1 94 ? 4.722 2.186 -6.052 1.00 87.62 94 SER A N 1
ATOM 800 C CA . SER A 1 94 ? 3.892 2.883 -5.053 1.00 87.62 94 SER A CA 1
ATOM 801 C C . SER A 1 94 ? 2.573 3.423 -5.620 1.00 87.62 94 SER A C 1
ATOM 803 O O . SER A 1 94 ? 1.620 3.571 -4.871 1.00 87.62 94 SER A O 1
ATOM 805 N N . LEU A 1 95 ? 2.477 3.728 -6.921 1.00 90.75 95 LEU A N 1
ATOM 806 C CA . LEU A 1 95 ? 1.209 4.168 -7.520 1.00 90.75 95 LEU A CA 1
ATOM 807 C C . LEU A 1 95 ? 0.255 2.994 -7.725 1.00 90.75 95 LEU A C 1
ATOM 809 O O . LEU A 1 95 ? -0.944 3.107 -7.488 1.00 90.75 95 LEU A O 1
ATOM 813 N N . THR A 1 96 ? 0.792 1.851 -8.154 1.00 91.12 96 THR A N 1
ATOM 814 C CA . THR A 1 96 ? -0.021 0.657 -8.412 1.00 91.12 96 THR A CA 1
ATOM 815 C C . THR A 1 96 ? -0.553 0.010 -7.133 1.00 91.12 96 THR A C 1
ATOM 817 O O . THR A 1 96 ? -1.559 -0.690 -7.187 1.00 91.12 96 THR A O 1
ATOM 820 N N . SER A 1 97 ? 0.081 0.264 -5.984 1.00 90.12 97 SER A N 1
ATOM 821 C CA . SER A 1 97 ? -0.309 -0.285 -4.682 1.00 90.12 97 SER A CA 1
ATOM 822 C C . SER A 1 97 ? -1.437 0.484 -3.985 1.00 90.12 97 SER A C 1
ATOM 824 O O . SER A 1 97 ? -2.171 -0.112 -3.194 1.00 90.12 97 SER A O 1
ATOM 826 N N . ILE A 1 98 ? -1.612 1.773 -4.304 1.00 91.62 98 ILE A N 1
ATOM 827 C CA . ILE A 1 98 ? -2.636 2.668 -3.738 1.00 91.62 98 ILE A CA 1
ATOM 828 C C . ILE A 1 98 ? -4.026 2.007 -3.644 1.00 91.62 98 ILE A C 1
ATOM 830 O O . ILE A 1 98 ? -4.533 1.897 -2.527 1.00 91.62 98 ILE A O 1
ATOM 834 N N . PRO A 1 99 ? -4.642 1.500 -4.732 1.00 92.88 99 PRO A N 1
ATOM 835 C CA . PRO A 1 99 ? -6.005 0.967 -4.662 1.00 92.88 99 PRO A CA 1
ATOM 836 C C . PRO A 1 99 ? -6.146 -0.266 -3.756 1.00 92.88 99 PRO A C 1
ATOM 838 O O . PRO A 1 99 ? -7.216 -0.483 -3.197 1.00 92.88 99 PRO A O 1
ATOM 841 N N . PHE A 1 100 ? -5.085 -1.056 -3.572 1.00 91.19 100 PHE A N 1
ATOM 842 C CA . PHE A 1 100 ? -5.123 -2.264 -2.742 1.00 91.19 100 PHE A CA 1
ATOM 843 C C . PHE A 1 100 ? -5.042 -1.920 -1.258 1.00 91.19 100 PHE A C 1
ATOM 845 O O . PHE A 1 100 ? -5.815 -2.436 -0.453 1.00 91.19 100 PHE A O 1
ATOM 852 N N . PHE A 1 101 ? -4.137 -1.012 -0.889 1.00 89.38 101 PHE A N 1
ATOM 853 C CA . PHE A 1 101 ? -3.930 -0.658 0.514 1.00 89.38 101 PHE A CA 1
ATOM 854 C C . PHE A 1 101 ? -4.881 0.439 1.007 1.00 89.38 101 PHE A C 1
ATOM 856 O O . PHE A 1 101 ? -5.111 0.534 2.209 1.00 89.38 101 PHE A O 1
ATOM 863 N N . MET A 1 102 ? -5.516 1.212 0.119 1.00 91.81 102 MET A N 1
ATOM 864 C CA . MET A 1 102 ? -6.605 2.124 0.501 1.00 91.81 102 MET A CA 1
ATOM 865 C C . MET A 1 102 ? -7.802 1.393 1.118 1.00 91.81 102 MET A C 1
ATOM 867 O O . MET A 1 102 ? -8.499 1.975 1.942 1.00 91.81 102 MET A O 1
ATOM 871 N N . LEU A 1 103 ? -8.024 0.116 0.789 1.00 92.56 103 LEU A N 1
ATOM 872 C CA . LEU A 1 103 ? -9.092 -0.681 1.403 1.00 92.56 103 LEU A CA 1
ATOM 873 C C . LEU A 1 103 ? -8.902 -0.832 2.921 1.00 92.56 103 LEU A C 1
ATOM 875 O O . LEU A 1 103 ? -9.875 -0.798 3.668 1.00 92.56 103 LEU A O 1
ATOM 879 N N . LEU A 1 104 ? -7.653 -0.922 3.393 1.00 91.56 104 LEU A N 1
ATOM 880 C CA . LEU A 1 104 ? -7.333 -0.935 4.826 1.00 91.56 104 LEU A CA 1
ATOM 881 C C . LEU A 1 104 ? -7.651 0.414 5.486 1.00 91.56 104 LEU A C 1
ATOM 883 O O . LEU A 1 104 ? -8.171 0.444 6.602 1.00 91.56 104 LEU A O 1
ATOM 887 N N . ALA A 1 105 ? -7.380 1.522 4.788 1.00 91.56 105 ALA A N 1
ATOM 888 C CA . ALA A 1 105 ? -7.740 2.858 5.255 1.00 91.56 105 ALA A CA 1
ATOM 889 C C . ALA A 1 105 ? -9.265 3.016 5.369 1.00 91.56 105 ALA A C 1
ATOM 891 O O . ALA A 1 105 ? -9.750 3.489 6.394 1.00 91.56 105 ALA A O 1
ATOM 892 N N . LEU A 1 106 ? -10.018 2.549 4.365 1.00 94.00 106 LEU A N 1
ATOM 893 C CA . LEU A 1 106 ? -11.486 2.531 4.386 1.00 94.00 106 LEU A CA 1
ATOM 894 C C . LEU A 1 106 ? -12.037 1.650 5.513 1.00 94.00 106 LEU A C 1
ATOM 896 O O . LEU A 1 106 ? -13.012 2.024 6.153 1.00 94.00 106 LEU A O 1
ATOM 900 N N . ALA A 1 107 ? -11.405 0.512 5.807 1.00 92.56 107 ALA A N 1
ATOM 901 C CA . ALA A 1 107 ? -11.809 -0.353 6.916 1.00 92.56 107 ALA A CA 1
ATOM 902 C C . ALA A 1 107 ? -11.593 0.285 8.305 1.00 92.56 107 ALA A C 1
ATOM 904 O O . ALA A 1 107 ? -12.147 -0.201 9.289 1.00 92.56 107 ALA A O 1
ATOM 905 N N . GLY A 1 108 ? -10.815 1.370 8.396 1.00 89.38 108 GLY A N 1
ATOM 906 C CA . GLY A 1 108 ? -10.508 2.070 9.646 1.00 89.38 108 GLY A CA 1
ATOM 907 C C . GLY A 1 108 ? -9.188 1.655 10.296 1.00 89.38 108 GLY A C 1
ATOM 908 O O . GLY A 1 108 ? -8.935 1.976 11.458 1.00 89.38 108 GLY A O 1
ATOM 909 N N . VAL A 1 109 ? -8.301 0.971 9.565 1.00 89.81 109 VAL A N 1
ATOM 910 C CA . VAL A 1 109 ? -6.970 0.626 10.080 1.00 89.81 109 VAL A CA 1
ATOM 911 C C . VAL A 1 109 ? -6.123 1.895 1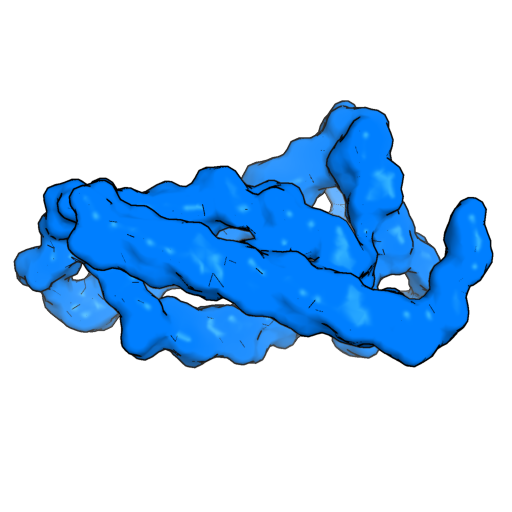0.189 1.00 89.81 109 VAL A C 1
ATOM 913 O O . VAL A 1 109 ? -5.646 2.460 9.199 1.00 89.81 109 VAL A O 1
ATOM 916 N N . ARG A 1 110 ? -5.908 2.352 11.426 1.00 81.44 110 ARG A N 1
ATOM 917 C CA . ARG A 1 110 ? -5.142 3.573 11.710 1.00 81.44 110 ARG A CA 1
ATOM 918 C C . ARG A 1 110 ? -3.672 3.413 11.327 1.00 81.44 110 ARG A C 1
ATOM 920 O O . ARG A 1 110 ? -3.047 2.388 11.598 1.00 81.44 110 ARG A O 1
ATOM 927 N N . PHE A 1 111 ? -3.083 4.494 10.815 1.00 67.75 111 PHE A N 1
ATOM 928 C CA . PHE A 1 111 ? -1.686 4.540 10.364 1.00 67.75 111 PHE A CA 1
ATOM 929 C C . PHE A 1 111 ? -0.671 4.063 11.420 1.00 67.75 111 PHE A C 1
ATOM 931 O O . PHE A 1 111 ? 0.314 3.411 11.086 1.00 67.75 111 PHE A O 1
ATOM 938 N N . ARG A 1 112 ? -0.931 4.322 12.711 1.00 67.00 112 ARG A N 1
ATOM 939 C CA . ARG A 1 112 ? -0.054 3.901 13.818 1.00 67.00 112 ARG A CA 1
ATOM 940 C C . ARG A 1 112 ? 0.029 2.380 13.985 1.00 67.00 112 ARG A C 1
ATOM 942 O O . ARG A 1 112 ? 1.068 1.885 14.399 1.00 67.00 112 ARG A O 1
ATOM 949 N N . CYS A 1 113 ? -1.036 1.649 13.653 1.00 66.69 113 CYS A N 1
ATOM 950 C CA . CYS A 1 113 ? -0.979 0.188 13.624 1.00 66.69 113 CYS A CA 1
ATOM 951 C C . CYS A 1 113 ? -0.247 -0.305 12.374 1.00 66.69 113 CYS A C 1
ATOM 953 O O . CYS A 1 113 ? 0.400 -1.333 12.441 1.00 66.69 113 CYS A O 1
ATOM 955 N N . LEU A 1 114 ? -0.288 0.446 11.266 1.00 63.91 114 LEU A N 1
ATOM 956 C CA . LEU A 1 114 ? 0.296 0.066 9.977 1.00 63.91 114 LEU A CA 1
ATOM 957 C C . LEU A 1 114 ? 1.828 0.252 9.894 1.00 63.91 114 LEU A C 1
ATOM 959 O O . LEU A 1 114 ? 2.492 -0.429 9.110 1.00 63.91 114 LEU A O 1
ATOM 963 N N . SER A 1 115 ? 2.411 1.175 10.671 1.00 59.28 115 SER A N 1
ATOM 964 C CA . SER A 1 115 ? 3.833 1.536 10.543 1.00 59.28 115 SER A CA 1
ATOM 965 C C . SER A 1 115 ? 4.815 0.374 10.763 1.00 59.28 115 SER A C 1
ATOM 967 O O . SER A 1 115 ? 5.797 0.313 10.021 1.00 59.28 115 SER A O 1
ATOM 969 N N . PRO A 1 116 ? 4.585 -0.585 11.685 1.00 57.47 116 PRO A N 1
ATOM 970 C CA . PRO A 1 116 ? 5.513 -1.704 11.865 1.00 57.47 116 PRO A CA 1
ATOM 971 C C . PRO A 1 116 ? 5.311 -2.814 10.817 1.00 57.47 116 PRO A C 1
ATOM 973 O O . PRO A 1 116 ? 6.259 -3.528 10.499 1.00 57.47 116 PRO A O 1
ATOM 976 N N . PHE A 1 117 ? 4.129 -2.907 10.191 1.00 57.44 117 PHE A N 1
ATOM 977 C CA . PHE A 1 117 ? 3.862 -3.869 9.111 1.00 57.44 117 PHE A CA 1
ATOM 978 C C . PHE A 1 117 ? 4.669 -3.585 7.848 1.00 57.44 117 PHE A C 1
ATOM 980 O O . PHE A 1 117 ? 5.206 -4.511 7.247 1.00 57.44 117 PHE A O 1
ATOM 987 N N . ARG A 1 118 ? 4.805 -2.312 7.448 1.00 56.88 118 ARG A N 1
ATOM 988 C CA . ARG A 1 118 ? 5.586 -1.954 6.249 1.00 56.88 118 ARG A CA 1
ATOM 989 C C . ARG A 1 118 ? 7.051 -2.366 6.368 1.00 56.88 118 ARG A C 1
ATOM 991 O O . ARG A 1 118 ? 7.619 -2.849 5.390 1.00 56.88 118 ARG A O 1
ATOM 998 N N . SER A 1 119 ? 7.640 -2.212 7.551 1.00 50.56 119 SER A N 1
ATOM 999 C CA . SER A 1 119 ? 9.033 -2.592 7.808 1.00 50.56 119 SER A CA 1
ATOM 1000 C C . SER A 1 119 ? 9.222 -4.112 7.852 1.00 50.56 119 SER A C 1
ATOM 1002 O O . SER A 1 119 ? 10.192 -4.612 7.292 1.00 50.56 119 SER A O 1
ATOM 1004 N N . CYS A 1 120 ? 8.284 -4.858 8.448 1.00 43.16 120 CYS A N 1
ATOM 1005 C CA . CYS A 1 120 ? 8.372 -6.319 8.544 1.00 43.16 120 CYS A CA 1
ATOM 1006 C C . CYS A 1 120 ? 8.019 -7.049 7.235 1.00 43.16 120 CYS A C 1
ATOM 1008 O O . CYS A 1 120 ? 8.662 -8.039 6.899 1.00 43.16 120 CYS A O 1
ATOM 1010 N N . ILE A 1 121 ? 7.037 -6.573 6.463 1.00 51.69 121 ILE A N 1
ATOM 1011 C CA . ILE A 1 121 ? 6.554 -7.289 5.268 1.00 51.69 121 ILE A CA 1
ATOM 1012 C C . ILE A 1 121 ? 7.424 -7.017 4.032 1.00 51.69 121 ILE A C 1
ATOM 1014 O O . ILE A 1 121 ? 7.593 -7.903 3.195 1.00 51.69 121 ILE A O 1
ATOM 1018 N N . THR A 1 122 ? 8.088 -5.856 3.955 1.00 52.19 122 THR A N 1
ATOM 1019 C CA . THR A 1 122 ? 9.120 -5.622 2.923 1.00 52.19 122 THR A CA 1
ATOM 1020 C C . THR A 1 122 ? 10.262 -6.650 3.027 1.00 52.19 122 THR A C 1
ATOM 1022 O O . THR A 1 122 ? 10.874 -6.979 2.017 1.00 52.19 122 THR A O 1
ATOM 1025 N N . ALA A 1 123 ? 10.511 -7.211 4.219 1.00 41.06 123 ALA A N 1
ATOM 1026 C CA . ALA A 1 123 ? 11.484 -8.285 4.427 1.00 41.06 123 ALA A CA 1
ATOM 1027 C C . ALA A 1 123 ? 10.940 -9.689 4.083 1.00 41.06 123 ALA A C 1
ATOM 1029 O O . ALA A 1 123 ? 11.711 -10.560 3.688 1.00 41.06 123 ALA A O 1
ATOM 1030 N N . PHE A 1 124 ? 9.626 -9.917 4.206 1.00 41.28 124 PHE A N 1
ATOM 1031 C CA . PHE A 1 124 ? 9.004 -11.238 4.025 1.00 41.28 124 PHE A CA 1
ATOM 1032 C C . PHE A 1 124 ? 8.659 -11.564 2.561 1.00 41.28 124 PHE A C 1
ATOM 1034 O O . PHE A 1 124 ? 8.688 -12.725 2.157 1.00 41.28 124 PHE A O 1
ATOM 1041 N N . ASN A 1 125 ? 8.421 -10.546 1.730 1.00 51.06 125 ASN A N 1
ATOM 1042 C CA . ASN A 1 125 ? 7.990 -10.731 0.338 1.00 51.06 125 ASN A CA 1
ATOM 1043 C C . ASN A 1 125 ? 9.113 -11.105 -0.648 1.00 51.06 125 ASN A C 1
ATOM 1045 O O . ASN A 1 125 ? 8.876 -11.156 -1.850 1.00 51.06 125 ASN A O 1
ATOM 1049 N N . CYS A 1 126 ? 10.317 -11.424 -0.162 1.00 46.31 126 CYS A N 1
ATOM 1050 C CA . CYS A 1 126 ? 11.363 -12.045 -0.979 1.00 46.31 126 CYS A CA 1
ATOM 1051 C C . CYS A 1 126 ? 11.056 -13.512 -1.331 1.00 46.31 126 CYS A C 1
ATOM 1053 O O . CYS A 1 126 ? 11.581 -14.007 -2.319 1.00 46.31 126 CYS A O 1
ATOM 1055 N N . LEU A 1 127 ? 10.257 -14.229 -0.529 1.00 41.84 127 LEU A N 1
ATOM 1056 C CA . LEU A 1 127 ? 10.138 -15.695 -0.626 1.00 41.84 127 LEU A CA 1
ATOM 1057 C C . LEU A 1 127 ? 8.906 -16.194 -1.384 1.00 41.84 127 LEU A C 1
ATOM 1059 O O . LEU A 1 127 ? 8.843 -17.369 -1.747 1.00 41.84 127 LEU A O 1
ATOM 1063 N N . THR A 1 128 ? 7.944 -15.322 -1.656 1.00 47.44 128 THR A N 1
ATOM 1064 C CA . THR A 1 128 ? 6.709 -15.700 -2.333 1.00 47.44 128 THR A CA 1
ATOM 1065 C C . THR A 1 128 ? 6.714 -15.076 -3.718 1.00 47.44 128 THR A C 1
ATOM 1067 O O . THR A 1 128 ? 6.630 -13.861 -3.852 1.00 47.44 128 THR A O 1
ATOM 1070 N N . ILE A 1 129 ? 6.701 -15.942 -4.734 1.00 47.19 129 ILE A N 1
ATOM 1071 C CA . ILE A 1 129 ? 6.275 -15.687 -6.120 1.00 47.19 129 ILE A CA 1
ATOM 1072 C C . ILE A 1 129 ? 7.427 -15.519 -7.136 1.00 47.19 129 ILE A C 1
ATOM 1074 O O . ILE A 1 129 ? 7.733 -14.442 -7.639 1.00 47.19 129 ILE A O 1
ATOM 1078 N N . MET A 1 130 ? 7.980 -16.678 -7.507 1.00 39.28 130 MET A N 1
ATOM 1079 C CA . MET A 1 130 ? 8.559 -16.981 -8.824 1.00 39.28 130 MET A CA 1
ATOM 1080 C C . MET A 1 130 ? 7.858 -18.230 -9.394 1.00 39.28 130 MET A C 1
ATOM 1082 O O . MET A 1 130 ? 8.465 -19.293 -9.525 1.00 39.28 130 MET A O 1
ATOM 1086 N N . ARG A 1 131 ? 6.549 -18.121 -9.654 1.00 39.53 131 ARG A N 1
ATOM 1087 C CA . ARG A 1 131 ? 5.780 -19.009 -10.541 1.00 39.53 131 ARG A CA 1
ATOM 1088 C C . ARG A 1 131 ? 4.662 -18.226 -11.206 1.00 39.53 131 ARG A C 1
ATOM 1090 O O . ARG A 1 131 ? 4.006 -17.447 -10.478 1.00 39.53 131 ARG A O 1
#

Solvent-accessible surface area (backbone atoms only — not comparable to full-atom values): 7438 Å² total; per-residue (Å²): 134,91,72,54,74,71,58,48,56,52,47,31,54,50,32,43,50,49,37,52,49,53,35,50,52,36,38,74,76,54,39,67,48,76,46,68,87,51,58,67,72,56,50,50,53,49,50,53,54,54,48,52,53,32,50,50,50,52,52,53,45,23,76,70,36,74,73,42,27,69,42,44,49,59,45,68,73,60,100,62,98,50,84,66,48,53,70,42,65,37,50,59,48,39,62,71,44,39,77,50,57,38,52,45,13,31,40,33,57,52,67,83,73,47,60,63,50,58,67,54,48,60,66,56,59,64,78,66,82,93,124

Foldseek 3Di:
DDDDPVRQVVLLVVLLVVLVVLLQVCLVPQAPCQCVPPDLVVLLVVLLVLVVVLVVVLVVVLVVDPVSVVQCVQLVPDPDQDQCSLVRGGSCSSVSSNVSCSVSSNNNSDPVSCVVVVVVVSNVVSPDDPD